Protein AF-A0A920V7P8-F1 (afdb_monomer_lite)

Radius of gyration: 20.92 Å; chains: 1; bounding box: 47×33×56 Å

Secondary structure (DSSP, 8-state):
-HHHHHHHHHHHHHHHHHHHHTT-SSEE-HHHHHHHHHHH---HHHHHHHHHHTT-EE-HHHHHHHHHHHHHHHHHH---SS-HHHHHHHHHHHHHH-PPEE-TTT-S-----EEEEEETTEEES---TT---EEEESEESSPPBBTTBPPP-EEEEETTEEEEE---B--

pLDDT: mean 82.1, std 10.89, range [47.16, 93.94]

Sequence (171 aa):
MEEEKFLILLDRGIKILNDEISKIDKVLPGDVAFKLYDTYGFPLDLTEDILKNKSLKVDNDKFHSLMKDSKELAKKNWKGSGDSAIDDIWFGIREKLGVTEFLGYETNQAEGVILSLFKGDKEVDQLNSGEEGMIIVNQTPFYGESGGQVGDKGEIISGEFKFDVLDVKKN

Structure (mmCIF, N/CA/C/O backbone):
data_AF-A0A920V7P8-F1
#
_entry.id   AF-A0A920V7P8-F1
#
loop_
_atom_site.group_PDB
_atom_site.id
_atom_site.type_symbol
_atom_site.label_atom_id
_atom_site.label_alt_id
_atom_site.label_comp_id
_atom_site.label_asym_id
_atom_site.label_entity_id
_atom_site.label_seq_id
_atom_site.pdbx_PDB_ins_code
_atom_site.Cartn_x
_atom_site.Cartn_y
_atom_site.Cartn_z
_atom_site.occupancy
_atom_site.B_iso_or_equiv
_atom_site.auth_seq_id
_atom_site.auth_comp_id
_atom_site.auth_asym_id
_atom_site.auth_atom_id
_atom_site.pdbx_PDB_model_num
ATOM 1 N N . MET A 1 1 ? -7.053 18.403 -9.800 1.00 55.22 1 MET A N 1
ATOM 2 C CA . MET A 1 1 ? -7.318 17.378 -10.826 1.00 55.22 1 MET A CA 1
ATOM 3 C C . MET A 1 1 ? -6.252 16.305 -10.735 1.00 55.22 1 MET A C 1
ATOM 5 O O 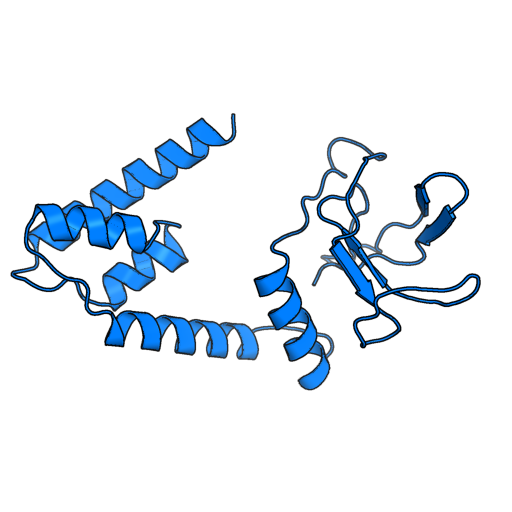. MET A 1 1 ? -5.073 16.595 -10.897 1.00 55.22 1 MET A O 1
ATOM 9 N N . GLU A 1 2 ? -6.662 15.094 -10.395 1.00 57.12 2 GLU A N 1
ATOM 10 C CA . GLU A 1 2 ? -5.793 13.920 -10.267 1.00 57.12 2 GLU A CA 1
ATOM 11 C C . GLU A 1 2 ? -5.352 13.390 -11.647 1.00 57.12 2 GLU A C 1
ATOM 13 O O . GLU A 1 2 ? -4.198 13.009 -11.831 1.00 57.12 2 GLU A O 1
ATOM 18 N N . GLU A 1 3 ? -6.216 13.535 -12.660 1.00 57.75 3 GLU A N 1
ATOM 19 C CA . GLU A 1 3 ? -5.934 13.198 -14.065 1.00 57.75 3 GLU A CA 1
ATOM 20 C C . GLU A 1 3 ? -4.765 13.994 -14.669 1.00 57.75 3 GLU A C 1
ATOM 22 O O . GLU A 1 3 ? -3.938 13.431 -15.383 1.00 57.75 3 GLU A O 1
ATOM 27 N N . GLU A 1 4 ? -4.630 15.288 -14.359 1.00 63.31 4 GLU A N 1
ATOM 28 C CA . GLU A 1 4 ? -3.514 16.108 -14.861 1.00 63.31 4 GLU A CA 1
ATOM 29 C C . GLU A 1 4 ? -2.161 15.630 -14.319 1.00 63.31 4 GLU A C 1
ATOM 31 O O . GLU A 1 4 ? -1.171 15.588 -15.050 1.00 63.31 4 GLU A O 1
ATOM 36 N N . LYS A 1 5 ? -2.111 15.216 -13.046 1.00 62.50 5 LYS A N 1
ATOM 37 C CA . LYS A 1 5 ? -0.890 14.670 -12.435 1.00 62.50 5 LYS A CA 1
ATOM 38 C C . LYS A 1 5 ? -0.535 13.309 -13.034 1.00 62.50 5 LYS A C 1
ATOM 40 O O . LYS A 1 5 ? 0.642 13.047 -13.276 1.00 62.50 5 LYS A O 1
ATOM 45 N N . PHE A 1 6 ? -1.539 12.482 -13.320 1.00 69.19 6 PHE A N 1
ATOM 46 C CA . PHE A 1 6 ? -1.359 11.191 -13.978 1.00 69.19 6 PHE A CA 1
ATOM 47 C C . PHE A 1 6 ? -0.792 11.342 -15.398 1.00 69.19 6 PHE A C 1
ATOM 49 O O . PHE A 1 6 ? 0.190 10.689 -15.745 1.00 69.19 6 PHE A O 1
ATOM 56 N N . LEU A 1 7 ? -1.322 12.277 -16.192 1.00 70.75 7 LEU A N 1
ATOM 57 C CA . LEU A 1 7 ? -0.825 12.553 -17.546 1.00 70.75 7 LEU A CA 1
ATOM 58 C C . LEU A 1 7 ? 0.632 13.044 -17.558 1.00 70.75 7 LEU A C 1
ATOM 60 O O . LEU A 1 7 ? 1.412 12.638 -18.420 1.00 70.75 7 LEU A O 1
ATOM 64 N N . ILE A 1 8 ? 1.030 13.870 -16.584 1.00 72.56 8 ILE A N 1
ATOM 65 C CA . ILE A 1 8 ? 2.417 14.347 -16.449 1.00 72.56 8 ILE A CA 1
ATOM 66 C C . ILE A 1 8 ? 3.377 13.194 -16.105 1.00 72.56 8 ILE A C 1
ATOM 68 O O . ILE A 1 8 ? 4.494 13.140 -16.629 1.00 72.56 8 ILE A O 1
ATOM 72 N N . LEU A 1 9 ? 2.955 12.261 -15.243 1.00 70.25 9 LEU A N 1
ATOM 73 C CA . LEU A 1 9 ? 3.735 11.063 -14.911 1.00 70.25 9 LEU A CA 1
ATOM 74 C C . LEU A 1 9 ? 3.902 10.1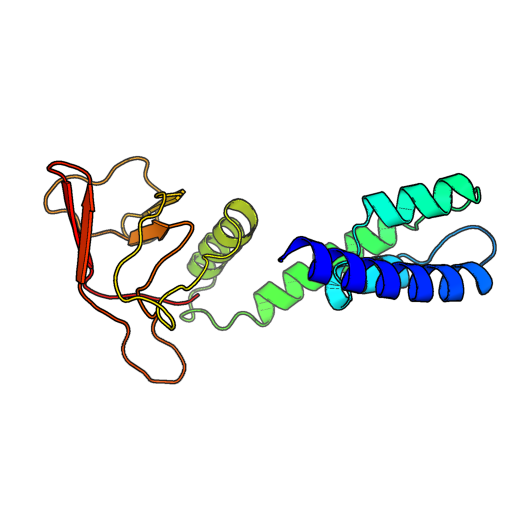50 -16.134 1.00 70.25 9 LEU A C 1
ATOM 76 O O . LEU A 1 9 ? 5.015 9.693 -16.412 1.00 70.25 9 LEU A O 1
ATOM 80 N N . LEU A 1 10 ? 2.832 9.960 -16.910 1.00 76.62 10 LEU A N 1
ATOM 81 C CA . LEU A 1 10 ? 2.864 9.176 -18.144 1.00 76.62 10 LEU A CA 1
ATOM 82 C C . LEU A 1 10 ? 3.788 9.782 -19.208 1.00 76.62 10 LEU A C 1
ATOM 84 O O . LEU A 1 10 ? 4.584 9.051 -19.794 1.00 76.62 10 LEU A O 1
ATOM 88 N N . ASP A 1 11 ? 3.750 11.099 -19.435 1.00 80.06 11 ASP A N 1
ATOM 89 C CA . ASP A 1 11 ? 4.623 11.766 -20.417 1.00 80.06 11 ASP A CA 1
ATOM 90 C C . ASP A 1 11 ? 6.112 11.552 -20.097 1.00 80.06 11 ASP A C 1
ATOM 92 O O . ASP A 1 11 ? 6.935 11.276 -20.978 1.00 80.06 11 ASP A O 1
ATOM 96 N N . ARG A 1 12 ? 6.463 11.602 -18.806 1.00 81.81 12 ARG A N 1
ATOM 97 C CA . ARG A 1 12 ? 7.827 11.334 -18.347 1.00 81.81 12 ARG A CA 1
ATOM 98 C C . ARG A 1 12 ? 8.227 9.873 -18.564 1.00 81.81 12 ARG A C 1
ATOM 100 O O . ARG A 1 12 ? 9.341 9.627 -19.025 1.00 81.81 12 ARG A O 1
ATOM 107 N N . GLY A 1 13 ? 7.334 8.925 -18.271 1.00 82.06 13 GLY A N 1
ATOM 108 C CA . GLY A 1 13 ? 7.559 7.498 -18.517 1.00 82.06 13 GLY A CA 1
ATOM 109 C C . GLY A 1 13 ? 7.755 7.180 -20.002 1.00 82.06 13 GLY A C 1
ATOM 110 O O . GLY A 1 13 ? 8.697 6.476 -20.359 1.00 82.06 13 GLY A O 1
ATOM 111 N N . ILE A 1 14 ? 6.954 7.790 -20.881 1.00 85.12 14 ILE A N 1
ATOM 112 C CA . ILE A 1 14 ? 7.050 7.626 -22.341 1.00 85.12 14 ILE A CA 1
ATOM 113 C C . ILE A 1 14 ? 8.387 8.142 -22.883 1.00 85.12 14 ILE A C 1
ATOM 115 O O . ILE A 1 14 ? 8.980 7.509 -23.758 1.00 85.12 14 ILE A O 1
ATOM 119 N N . LYS A 1 15 ? 8.888 9.280 -22.387 1.00 85.62 15 LYS A N 1
ATOM 120 C CA . LYS A 1 15 ? 10.203 9.806 -22.795 1.00 85.62 15 LYS A CA 1
ATOM 121 C C . LYS A 1 15 ? 11.328 8.838 -22.443 1.00 85.62 15 LYS A C 1
ATOM 123 O O . LYS A 1 15 ? 12.118 8.489 -23.313 1.00 85.62 15 LYS A O 1
ATOM 128 N N . ILE A 1 16 ? 11.342 8.351 -21.202 1.00 85.69 16 ILE A N 1
ATOM 129 C CA . ILE A 1 16 ? 12.342 7.384 -20.730 1.00 85.69 16 ILE A CA 1
ATOM 130 C C . ILE A 1 16 ? 12.254 6.087 -21.541 1.00 85.69 16 ILE A C 1
ATOM 132 O O . ILE A 1 16 ? 13.272 5.575 -21.996 1.00 85.69 16 ILE A O 1
ATOM 136 N N . LEU A 1 17 ? 11.041 5.581 -21.778 1.00 87.19 17 LEU A N 1
ATOM 137 C CA . LEU A 1 17 ? 10.828 4.382 -22.582 1.00 87.19 17 LEU A CA 1
ATOM 138 C C . LEU A 1 17 ? 11.350 4.556 -24.016 1.00 87.19 17 LEU A C 1
ATOM 140 O O . LEU A 1 17 ? 12.024 3.668 -24.525 1.00 87.19 17 LEU A O 1
ATOM 144 N N . ASN A 1 18 ? 11.084 5.691 -24.668 1.00 86.44 18 ASN A N 1
ATOM 145 C CA . ASN A 1 18 ? 11.585 5.951 -26.021 1.00 86.44 18 ASN A CA 1
ATOM 146 C C . ASN A 1 18 ? 13.117 6.052 -26.075 1.00 86.44 18 ASN A C 1
ATOM 148 O O . ASN A 1 18 ? 13.722 5.524 -27.012 1.00 86.44 18 ASN A O 1
ATOM 152 N N . ASP A 1 19 ? 13.742 6.678 -25.074 1.00 88.31 19 ASP A N 1
ATOM 153 C CA . ASP A 1 19 ? 15.202 6.756 -24.972 1.00 88.31 19 ASP A CA 1
ATOM 154 C C . ASP A 1 19 ? 15.823 5.362 -24.829 1.00 88.31 19 ASP A C 1
ATOM 156 O O . ASP A 1 19 ? 16.835 5.067 -25.462 1.00 88.31 19 ASP A O 1
ATOM 160 N N . GLU A 1 20 ? 15.210 4.474 -24.050 1.00 87.06 20 GLU A N 1
ATOM 161 C CA . GLU A 1 20 ? 15.691 3.100 -23.886 1.00 87.06 20 GLU A CA 1
ATOM 162 C C . GLU A 1 20 ? 15.408 2.236 -25.120 1.00 87.06 20 GLU A C 1
ATOM 164 O O . GLU A 1 20 ? 16.283 1.492 -25.558 1.00 87.06 20 GLU A O 1
ATOM 169 N N . ILE A 1 21 ? 14.250 2.413 -25.768 1.00 86.31 21 ILE A N 1
ATOM 170 C CA . ILE A 1 21 ? 13.925 1.774 -27.052 1.00 86.31 21 ILE A CA 1
ATOM 171 C C . ILE A 1 21 ? 14.969 2.115 -28.123 1.00 86.31 21 ILE A C 1
ATOM 173 O O . ILE A 1 21 ? 15.318 1.263 -28.934 1.00 86.31 21 ILE A O 1
ATOM 177 N N . SER A 1 22 ? 15.499 3.341 -28.125 1.00 84.75 22 SER A N 1
ATOM 178 C CA . SER A 1 22 ? 16.511 3.758 -29.103 1.00 84.75 22 SER A CA 1
ATOM 179 C C . SER A 1 22 ? 17.879 3.080 -28.926 1.00 84.75 22 SER A C 1
ATOM 181 O O . SER A 1 22 ? 18.705 3.124 -29.836 1.00 84.75 22 SER A O 1
ATOM 183 N N . LYS A 1 23 ? 18.118 2.434 -27.777 1.00 84.62 23 LYS A N 1
ATOM 184 C CA . LYS A 1 23 ? 19.379 1.758 -27.424 1.00 84.62 23 LYS A CA 1
ATOM 185 C C . LYS A 1 23 ? 19.316 0.237 -27.581 1.00 84.62 23 LYS A C 1
ATOM 187 O O . LYS A 1 23 ? 20.324 -0.433 -27.362 1.00 84.62 23 LYS A O 1
ATOM 192 N N . ILE A 1 24 ? 18.155 -0.309 -27.933 1.00 84.19 24 ILE A N 1
ATOM 193 C CA . ILE A 1 24 ? 17.906 -1.751 -28.027 1.00 84.19 24 ILE A CA 1
ATOM 194 C C . ILE A 1 24 ? 17.467 -2.136 -29.439 1.00 84.19 24 ILE A C 1
ATOM 196 O O . ILE A 1 24 ? 16.995 -1.305 -30.207 1.00 84.19 24 ILE A O 1
ATOM 200 N N . ASP A 1 25 ? 17.604 -3.419 -29.768 1.00 77.25 25 ASP A N 1
ATOM 201 C CA . ASP A 1 25 ? 17.276 -3.930 -31.103 1.00 77.25 25 ASP A CA 1
ATOM 202 C C . ASP A 1 25 ? 15.881 -4.585 -31.151 1.00 77.25 25 ASP A C 1
ATOM 204 O O . ASP A 1 25 ? 15.049 -4.241 -31.987 1.00 77.25 25 ASP A O 1
ATOM 208 N N . LYS A 1 26 ? 15.580 -5.519 -30.229 1.00 82.62 26 LYS A N 1
ATOM 209 C CA . LYS A 1 26 ? 14.313 -6.291 -30.247 1.00 82.62 26 LYS A CA 1
ATOM 210 C C . LYS A 1 26 ? 13.635 -6.519 -28.899 1.00 82.62 26 LYS A C 1
ATOM 212 O O . LYS A 1 26 ? 12.421 -6.729 -28.868 1.00 82.62 26 LYS A O 1
ATOM 217 N N . VAL A 1 27 ? 14.395 -6.525 -27.807 1.00 88.19 27 VAL A N 1
ATOM 218 C CA . VAL A 1 27 ? 13.890 -6.870 -26.473 1.00 88.19 27 VAL A CA 1
ATOM 219 C C . VAL A 1 27 ? 14.277 -5.775 -25.490 1.00 88.19 27 VAL A C 1
ATOM 221 O O . VAL A 1 27 ? 15.460 -5.466 -25.357 1.00 88.19 27 VAL A O 1
ATOM 224 N N . LEU A 1 28 ? 13.279 -5.189 -24.830 1.00 89.50 28 LEU A N 1
ATOM 225 C CA . LEU A 1 28 ? 13.462 -4.279 -23.710 1.00 89.50 28 LEU A CA 1
ATOM 226 C C . LEU A 1 28 ? 13.895 -5.104 -22.490 1.00 89.50 28 LEU A C 1
ATOM 228 O O . LEU A 1 28 ? 13.156 -6.015 -22.098 1.00 89.50 28 LEU A O 1
ATOM 232 N N . PRO A 1 29 ? 15.058 -4.805 -21.889 1.00 90.75 29 PRO A N 1
ATOM 233 C CA . PRO A 1 29 ? 15.510 -5.486 -20.688 1.00 90.75 29 PRO A CA 1
ATOM 234 C C . PRO A 1 29 ? 14.483 -5.369 -19.558 1.00 90.75 29 PRO A C 1
ATOM 236 O O . PRO A 1 29 ? 13.899 -4.304 -19.332 1.00 90.75 29 PRO A O 1
ATOM 239 N N . GLY A 1 30 ? 14.270 -6.466 -18.830 1.00 88.19 30 GLY A N 1
ATOM 240 C CA . GLY A 1 30 ? 13.290 -6.512 -17.745 1.00 88.19 30 GLY A CA 1
ATOM 241 C C . GLY A 1 30 ? 13.624 -5.557 -16.597 1.00 88.19 30 GLY A C 1
ATOM 242 O O . GLY A 1 30 ? 12.717 -5.106 -15.911 1.00 88.19 30 GLY A O 1
ATOM 243 N N . ASP A 1 31 ? 14.896 -5.186 -16.416 1.00 89.31 31 ASP A N 1
ATOM 244 C CA . ASP A 1 31 ? 15.335 -4.156 -15.466 1.00 89.31 31 ASP A CA 1
ATOM 245 C C . ASP A 1 31 ? 14.850 -2.749 -15.833 1.00 89.31 31 ASP A C 1
ATOM 247 O O . ASP A 1 31 ? 14.435 -1.994 -14.952 1.00 89.31 31 ASP A O 1
ATOM 251 N N . VAL A 1 32 ? 14.826 -2.411 -17.125 1.00 89.38 32 VAL A N 1
ATOM 252 C CA . VAL A 1 32 ? 14.284 -1.134 -17.604 1.00 89.38 32 VAL A CA 1
ATOM 253 C C . VAL A 1 32 ? 12.770 -1.103 -17.421 1.00 89.38 32 VAL A C 1
ATOM 255 O O . VAL A 1 32 ? 12.240 -0.130 -16.883 1.00 89.38 32 VAL A O 1
ATOM 258 N N . ALA A 1 33 ? 12.080 -2.179 -17.812 1.00 89.56 33 ALA A N 1
ATOM 259 C CA . ALA A 1 33 ? 10.637 -2.314 -17.609 1.00 89.56 33 ALA A CA 1
ATOM 260 C C . ALA A 1 33 ? 10.268 -2.255 -16.116 1.00 89.56 33 ALA A C 1
ATOM 262 O O . ALA A 1 33 ? 9.333 -1.556 -15.730 1.00 89.56 33 ALA A O 1
ATOM 263 N N . PHE A 1 34 ? 11.053 -2.916 -15.262 1.00 89.69 34 PHE A N 1
ATOM 264 C CA . PHE A 1 34 ? 10.874 -2.889 -13.814 1.00 89.69 34 PHE A CA 1
ATOM 265 C C . PHE A 1 34 ? 11.053 -1.478 -13.258 1.00 89.69 34 PHE A C 1
ATOM 267 O O . PHE A 1 34 ? 10.215 -1.014 -12.496 1.00 89.69 34 PHE A O 1
ATOM 274 N N . LYS A 1 35 ? 12.084 -0.745 -13.689 1.00 86.62 35 LYS A N 1
ATOM 275 C CA . LYS A 1 35 ? 12.312 0.638 -13.254 1.00 86.62 35 LYS A CA 1
ATOM 276 C C . LYS A 1 35 ? 11.190 1.585 -13.693 1.00 86.62 35 LYS A C 1
ATOM 278 O O . LYS A 1 35 ? 10.798 2.463 -12.926 1.00 86.62 35 LYS A O 1
ATOM 283 N N . LEU A 1 36 ? 10.682 1.426 -14.917 1.00 86.12 36 LEU A N 1
ATOM 284 C CA . LEU A 1 36 ? 9.527 2.178 -15.418 1.00 86.12 36 LEU A CA 1
ATOM 285 C C . LEU A 1 36 ? 8.301 1.965 -14.524 1.00 86.12 36 LEU A C 1
ATOM 287 O O . LEU A 1 36 ? 7.675 2.944 -14.123 1.00 86.12 36 LEU A O 1
ATOM 291 N N . TYR A 1 37 ? 8.037 0.719 -14.141 1.00 87.31 37 TYR A N 1
ATOM 292 C CA . TYR A 1 37 ? 6.938 0.356 -13.253 1.00 87.31 37 TYR A CA 1
ATOM 293 C C . TYR A 1 37 ? 7.145 0.838 -11.807 1.00 87.31 37 TYR A C 1
ATOM 295 O O . TYR A 1 37 ? 6.358 1.631 -11.300 1.00 87.31 37 TYR A O 1
ATOM 303 N N . ASP A 1 38 ? 8.227 0.408 -11.161 1.00 83.69 38 ASP A N 1
ATOM 304 C CA . ASP A 1 38 ? 8.482 0.591 -9.727 1.00 83.69 38 ASP A CA 1
ATOM 305 C C . ASP A 1 38 ? 8.847 2.040 -9.364 1.00 83.69 38 ASP A C 1
ATOM 307 O O . ASP A 1 38 ? 8.337 2.601 -8.399 1.00 83.69 38 ASP A O 1
ATOM 311 N N . THR A 1 39 ? 9.703 2.688 -10.162 1.00 81.31 39 THR A N 1
ATOM 312 C CA . THR A 1 39 ? 10.215 4.032 -9.845 1.00 81.31 39 THR A CA 1
ATOM 313 C C . THR A 1 39 ? 9.372 5.149 -10.454 1.00 81.31 39 THR A C 1
ATOM 315 O O . THR A 1 39 ? 9.225 6.212 -9.849 1.00 81.31 39 THR A O 1
ATOM 318 N N . TYR A 1 40 ? 8.863 4.951 -11.672 1.00 79.44 40 TYR A N 1
ATOM 319 C CA . TYR A 1 40 ? 8.167 6.001 -12.424 1.00 79.44 40 TYR A CA 1
ATOM 320 C C . TYR A 1 40 ? 6.648 5.798 -12.495 1.00 79.44 40 TYR A C 1
ATOM 322 O O . TYR A 1 40 ? 5.962 6.666 -13.034 1.00 79.44 40 TYR A O 1
ATOM 330 N N . GLY A 1 41 ? 6.121 4.700 -11.936 1.00 80.50 41 GLY A N 1
ATOM 331 C CA . GLY A 1 41 ? 4.687 4.398 -11.919 1.00 80.50 41 GLY A CA 1
ATOM 332 C C . GLY A 1 41 ? 4.106 4.130 -13.309 1.00 80.50 41 GLY A C 1
ATOM 333 O O . GLY A 1 41 ? 2.908 4.306 -13.520 1.00 80.50 41 GLY A O 1
ATOM 334 N N . PHE A 1 42 ? 4.950 3.774 -14.280 1.00 83.94 42 PHE A N 1
ATOM 335 C CA . PHE A 1 42 ? 4.543 3.575 -15.663 1.00 83.94 42 PHE A CA 1
ATOM 336 C C . PHE A 1 42 ? 4.040 2.135 -15.863 1.00 83.94 42 PHE A C 1
ATOM 338 O O . PHE A 1 42 ? 4.809 1.196 -15.641 1.00 83.94 42 PHE A O 1
ATOM 345 N N . PRO A 1 43 ? 2.777 1.922 -16.277 1.00 84.75 43 PRO A N 1
ATOM 346 C CA . PRO A 1 43 ? 2.193 0.584 -16.328 1.00 84.75 43 PRO A CA 1
ATOM 347 C C . PRO A 1 43 ? 2.945 -0.347 -17.288 1.00 84.75 43 PRO A C 1
ATOM 349 O O . PRO A 1 43 ? 3.340 0.065 -18.387 1.00 84.75 43 PRO A O 1
ATOM 352 N N . LEU A 1 44 ? 3.099 -1.620 -16.902 1.00 87.69 44 LEU A N 1
ATOM 353 C CA . LEU A 1 44 ? 3.689 -2.638 -17.776 1.00 87.69 44 LEU A CA 1
ATOM 354 C C . LEU A 1 44 ? 2.847 -2.818 -19.045 1.00 87.69 44 LEU A C 1
ATOM 356 O O . LEU A 1 44 ? 3.412 -2.813 -20.133 1.00 87.69 44 LEU A O 1
ATOM 360 N N . ASP A 1 45 ? 1.517 -2.860 -18.920 1.00 86.62 45 ASP A N 1
ATOM 361 C CA . ASP A 1 45 ? 0.601 -3.006 -20.060 1.00 86.62 45 ASP A CA 1
ATOM 362 C C . ASP A 1 45 ? 0.824 -1.916 -21.119 1.00 86.62 45 ASP A C 1
ATOM 364 O O . ASP A 1 45 ? 0.904 -2.190 -22.315 1.00 86.62 45 ASP A O 1
ATOM 368 N N . LEU A 1 46 ? 1.017 -0.667 -20.677 1.00 84.81 46 LEU A N 1
ATOM 369 C CA . LEU A 1 46 ? 1.258 0.459 -21.579 1.00 84.81 46 LEU A CA 1
ATOM 370 C C . LEU A 1 46 ? 2.639 0.366 -22.242 1.00 84.81 46 LEU A C 1
ATOM 372 O O . LEU A 1 46 ? 2.803 0.721 -23.410 1.00 84.81 46 LEU A O 1
ATOM 376 N N . THR A 1 47 ? 3.634 -0.137 -21.510 1.00 85.75 47 THR A N 1
ATOM 377 C CA . THR A 1 47 ? 4.970 -0.421 -22.048 1.00 85.75 47 THR A CA 1
ATOM 378 C C . THR A 1 47 ? 4.894 -1.498 -23.130 1.00 85.75 47 THR A C 1
ATOM 380 O O . THR A 1 47 ? 5.446 -1.313 -24.217 1.00 85.75 47 THR A O 1
ATOM 383 N N . GLU A 1 48 ? 4.178 -2.592 -22.871 1.00 88.50 48 GLU A N 1
ATOM 384 C CA . GLU A 1 48 ? 3.970 -3.677 -23.831 1.00 88.50 48 GLU A CA 1
ATOM 385 C C . GLU A 1 48 ? 3.215 -3.202 -25.076 1.00 88.50 48 GLU A C 1
ATOM 387 O O . GLU A 1 48 ? 3.640 -3.513 -26.190 1.00 88.50 48 GLU A O 1
ATOM 392 N N . ASP A 1 49 ? 2.174 -2.381 -24.927 1.00 87.94 49 ASP A N 1
ATOM 393 C CA . ASP A 1 49 ? 1.431 -1.811 -26.057 1.00 87.94 49 ASP A CA 1
ATOM 394 C C . ASP A 1 49 ? 2.304 -0.904 -26.940 1.00 87.94 49 ASP A C 1
ATOM 396 O O . ASP A 1 49 ? 2.274 -0.994 -28.175 1.00 87.94 49 ASP A O 1
ATOM 400 N N . ILE A 1 50 ? 3.136 -0.049 -26.338 1.00 86.50 50 ILE A N 1
ATOM 401 C CA . ILE A 1 50 ? 4.058 0.827 -27.079 1.00 86.50 50 ILE A CA 1
ATOM 402 C C . ILE A 1 50 ? 5.111 0.001 -27.830 1.00 86.50 50 ILE A C 1
ATOM 404 O O . ILE A 1 50 ? 5.405 0.272 -29.000 1.00 86.50 50 ILE A O 1
ATOM 408 N N . LEU A 1 51 ? 5.665 -1.027 -27.185 1.00 87.50 51 LEU A N 1
ATOM 409 C CA . LEU A 1 51 ? 6.658 -1.915 -27.789 1.00 87.50 51 LEU A CA 1
ATOM 410 C C . LEU A 1 51 ? 6.051 -2.758 -28.913 1.00 87.50 51 LEU A C 1
ATOM 412 O O . LEU A 1 51 ? 6.662 -2.890 -29.976 1.00 87.50 51 LEU A O 1
ATOM 416 N N . LYS A 1 52 ? 4.822 -3.250 -28.737 1.00 87.69 52 LYS A N 1
ATOM 417 C CA . LYS A 1 52 ? 4.086 -4.029 -29.739 1.00 87.69 52 LYS A CA 1
ATOM 418 C C . LYS A 1 52 ? 3.884 -3.245 -31.032 1.00 87.69 52 LYS A C 1
ATOM 420 O O . LYS A 1 52 ? 4.121 -3.787 -32.111 1.00 87.69 52 LYS A O 1
ATOM 425 N N . ASN A 1 53 ? 3.554 -1.954 -30.937 1.00 84.88 53 ASN A N 1
ATOM 426 C CA . ASN A 1 53 ? 3.456 -1.059 -32.098 1.00 84.88 53 ASN A CA 1
ATOM 427 C C . ASN A 1 53 ? 4.783 -0.911 -32.866 1.00 84.88 53 ASN A C 1
ATOM 429 O O . ASN A 1 53 ? 4.782 -0.636 -34.064 1.00 84.88 53 ASN A O 1
ATOM 433 N N . LYS A 1 54 ? 5.921 -1.123 -32.196 1.00 82.06 54 LYS A N 1
ATOM 434 C CA . LYS A 1 54 ? 7.271 -1.072 -32.778 1.00 82.06 54 LYS A CA 1
ATOM 435 C C . LYS A 1 54 ? 7.857 -2.458 -33.082 1.00 82.06 54 LYS A C 1
ATOM 437 O O . LYS A 1 54 ? 9.021 -2.547 -33.452 1.00 82.06 54 LYS A O 1
ATOM 442 N N . SER A 1 55 ? 7.067 -3.533 -32.971 1.00 86.50 55 SER A N 1
ATOM 443 C CA . SER A 1 55 ? 7.527 -4.930 -33.111 1.00 86.50 55 SER A CA 1
ATOM 444 C C . SER A 1 55 ? 8.629 -5.343 -32.117 1.00 86.50 55 SER A C 1
ATOM 446 O O . SER A 1 55 ? 9.431 -6.232 -32.406 1.00 86.50 55 SER A O 1
ATOM 448 N N . LEU A 1 56 ? 8.656 -4.713 -30.941 1.00 89.12 56 LEU A N 1
ATOM 449 C CA . LEU A 1 56 ? 9.562 -5.002 -29.829 1.00 89.12 56 LEU A CA 1
ATOM 450 C C . LEU A 1 56 ? 8.836 -5.805 -28.738 1.00 89.12 56 LEU A C 1
ATOM 452 O O . LEU A 1 56 ? 7.606 -5.854 -28.705 1.00 89.12 56 LEU A O 1
ATOM 456 N N . LYS A 1 57 ? 9.593 -6.440 -27.838 1.00 88.88 57 LYS A N 1
ATOM 457 C CA . LYS A 1 57 ? 9.059 -7.221 -26.705 1.00 88.88 57 LYS A CA 1
ATOM 458 C C . LYS A 1 57 ? 9.711 -6.821 -25.386 1.00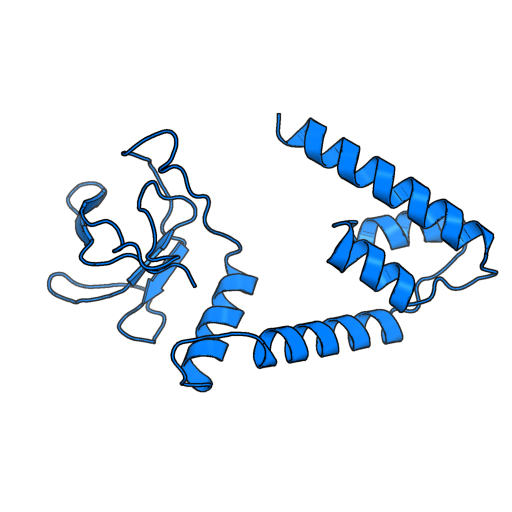 88.88 57 LYS A C 1
ATOM 460 O O . LYS A 1 57 ? 10.832 -6.332 -25.401 1.00 88.88 57 LYS A O 1
ATOM 465 N N . VAL A 1 58 ? 9.045 -7.073 -24.262 1.00 89.81 58 VAL A N 1
ATOM 466 C CA . VAL A 1 58 ? 9.651 -6.997 -22.922 1.00 89.81 58 VAL A CA 1
ATOM 467 C C . VAL A 1 58 ? 10.232 -8.359 -22.545 1.00 89.81 58 VAL A C 1
ATOM 469 O O . VAL A 1 58 ? 9.651 -9.397 -22.864 1.00 89.81 58 VAL A O 1
ATOM 472 N N . ASP A 1 59 ? 11.368 -8.363 -21.852 1.00 91.12 59 ASP A N 1
ATOM 473 C CA . ASP A 1 59 ? 11.834 -9.529 -21.098 1.00 91.12 59 ASP A CA 1
ATOM 474 C C . ASP A 1 59 ? 10.985 -9.704 -19.825 1.00 91.12 59 ASP A C 1
ATOM 476 O O . ASP A 1 59 ? 11.322 -9.226 -18.735 1.00 91.12 59 ASP A O 1
ATOM 480 N N . ASN A 1 60 ? 9.833 -10.354 -20.002 1.00 87.44 60 ASN A N 1
ATOM 481 C CA . ASN A 1 60 ? 8.871 -10.602 -18.932 1.00 87.44 60 ASN A CA 1
ATOM 482 C C . ASN A 1 60 ? 9.440 -11.518 -17.836 1.00 87.44 60 ASN A C 1
ATOM 484 O O . ASN A 1 60 ? 9.153 -11.305 -16.659 1.00 87.44 60 ASN A O 1
ATOM 488 N N . ASP A 1 61 ? 10.300 -12.479 -18.182 1.00 89.94 61 ASP A N 1
ATOM 489 C CA . ASP A 1 61 ? 10.917 -13.379 -17.200 1.00 89.94 61 ASP A CA 1
ATOM 490 C C . ASP A 1 61 ? 11.793 -12.591 -16.219 1.00 89.94 61 ASP A C 1
ATOM 492 O O . ASP A 1 61 ? 11.684 -12.741 -14.994 1.00 89.94 61 ASP A O 1
ATOM 496 N N . LYS A 1 62 ? 12.630 -11.688 -16.745 1.00 88.44 62 LYS A N 1
ATOM 497 C CA . LYS A 1 62 ? 13.478 -10.836 -15.911 1.00 88.44 62 LYS A CA 1
ATOM 498 C C . LYS A 1 62 ? 12.665 -9.817 -15.115 1.00 88.44 62 LYS A C 1
ATOM 500 O O . LYS A 1 62 ? 12.976 -9.601 -13.942 1.00 88.44 62 LYS A O 1
ATOM 505 N N . PHE A 1 63 ? 11.622 -9.233 -15.707 1.00 90.69 63 PHE A N 1
ATOM 506 C CA . PHE A 1 63 ? 10.706 -8.327 -15.008 1.00 90.69 63 PHE A CA 1
ATOM 507 C C . PHE A 1 63 ? 10.037 -9.012 -13.807 1.00 90.69 63 PHE A C 1
ATOM 509 O O . PHE A 1 63 ? 10.101 -8.503 -12.688 1.00 90.69 63 PHE A O 1
ATOM 516 N N . HIS A 1 64 ? 9.452 -10.198 -14.004 1.00 87.31 64 HIS A N 1
ATOM 517 C CA . HIS A 1 64 ? 8.786 -10.941 -12.932 1.00 87.31 64 HIS A CA 1
ATOM 518 C C . HIS A 1 64 ? 9.757 -11.379 -11.831 1.00 87.31 64 HIS A C 1
ATOM 520 O O . HIS A 1 64 ? 9.405 -11.323 -10.651 1.00 87.31 64 HIS A O 1
ATOM 526 N N . SER A 1 65 ? 10.988 -11.763 -12.191 1.00 90.69 65 SER A N 1
ATOM 527 C CA . SER A 1 65 ? 12.039 -12.043 -11.207 1.00 90.69 65 SER A CA 1
ATOM 528 C C . SER A 1 65 ? 12.337 -10.817 -10.343 1.00 90.69 65 SER A C 1
ATOM 530 O O . SER A 1 65 ? 12.377 -10.935 -9.124 1.00 90.69 65 SER A O 1
ATOM 532 N N . LEU A 1 66 ? 12.497 -9.636 -10.950 1.00 88.88 66 LEU A N 1
ATOM 533 C CA . LEU A 1 66 ? 12.785 -8.396 -10.221 1.00 88.88 66 LEU A CA 1
ATOM 534 C C . LEU A 1 66 ? 11.605 -7.934 -9.361 1.00 88.88 66 LEU A C 1
ATOM 536 O O . LEU A 1 66 ? 11.815 -7.474 -8.243 1.00 88.88 66 LEU A O 1
ATOM 540 N N . MET A 1 67 ? 10.370 -8.119 -9.832 1.00 84.75 67 MET A N 1
ATOM 541 C CA . MET A 1 67 ? 9.166 -7.897 -9.027 1.00 84.75 67 MET A CA 1
ATOM 542 C C . MET A 1 67 ? 9.150 -8.780 -7.779 1.00 84.75 67 MET A C 1
ATOM 544 O O . MET A 1 67 ? 8.859 -8.305 -6.681 1.00 84.75 67 MET A O 1
ATOM 548 N N . LYS A 1 68 ? 9.497 -10.063 -7.929 1.00 85.56 68 LYS A N 1
ATOM 549 C CA . LYS A 1 68 ? 9.587 -10.991 -6.800 1.00 85.56 68 LYS A CA 1
ATOM 550 C C . LYS A 1 68 ? 10.698 -10.585 -5.828 1.00 85.56 68 LYS A C 1
ATOM 552 O O . LYS A 1 68 ? 10.444 -10.524 -4.628 1.00 85.56 68 LYS A O 1
ATOM 557 N N . ASP A 1 69 ? 11.883 -10.256 -6.335 1.00 84.38 69 ASP A N 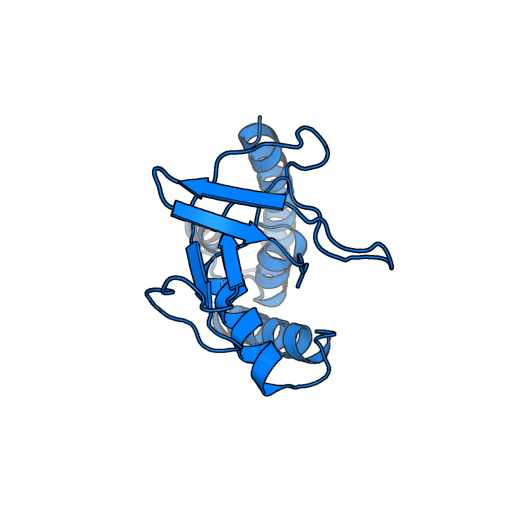1
ATOM 558 C CA . ASP A 1 69 ? 13.022 -9.837 -5.513 1.00 84.38 69 ASP A CA 1
ATOM 559 C C . ASP A 1 69 ? 12.728 -8.527 -4.767 1.00 84.38 69 ASP A C 1
ATOM 561 O O . ASP A 1 69 ? 13.029 -8.412 -3.580 1.00 84.38 69 ASP A O 1
ATOM 565 N N . SER A 1 70 ? 12.090 -7.556 -5.431 1.00 78.06 70 SER A N 1
ATOM 566 C CA . SER A 1 70 ? 11.653 -6.294 -4.821 1.00 78.06 70 SER A CA 1
ATOM 567 C C . SER A 1 70 ? 10.640 -6.541 -3.707 1.00 78.06 70 SER A C 1
ATOM 569 O O . SER A 1 70 ? 10.773 -5.996 -2.613 1.00 78.06 70 SER A O 1
ATOM 571 N N . LYS A 1 71 ? 9.684 -7.450 -3.925 1.00 76.69 71 LYS A N 1
ATOM 572 C CA . LYS A 1 71 ? 8.720 -7.871 -2.903 1.00 76.69 71 LYS A CA 1
ATOM 573 C C . LYS A 1 71 ? 9.401 -8.544 -1.710 1.00 76.69 71 LYS A C 1
ATOM 575 O O . LYS A 1 71 ? 9.077 -8.233 -0.568 1.00 76.69 71 LYS A O 1
ATOM 580 N N . GLU A 1 72 ? 10.371 -9.426 -1.939 1.00 76.94 72 GLU A N 1
ATOM 581 C CA . GLU A 1 72 ? 11.154 -10.056 -0.866 1.00 76.94 72 GLU A CA 1
ATOM 582 C C . GLU A 1 72 ? 12.044 -9.051 -0.112 1.00 76.94 72 GLU A C 1
ATOM 584 O O . GLU A 1 72 ? 12.196 -9.147 1.106 1.00 76.94 72 GLU A O 1
ATOM 589 N N . LEU A 1 73 ? 12.612 -8.063 -0.806 1.00 71.25 73 LEU A N 1
ATOM 590 C CA . LEU A 1 73 ? 13.373 -6.965 -0.205 1.00 71.25 73 LEU A CA 1
ATOM 591 C C . LEU A 1 73 ? 12.479 -6.027 0.607 1.00 71.25 73 LEU A C 1
ATOM 593 O O . LEU A 1 73 ? 12.858 -5.648 1.713 1.00 71.25 73 LEU A O 1
ATOM 597 N N . ALA A 1 74 ? 11.295 -5.686 0.097 1.00 65.25 74 ALA A N 1
ATOM 598 C CA . ALA A 1 74 ? 10.295 -4.909 0.817 1.00 65.25 74 ALA A CA 1
ATOM 599 C C . ALA A 1 74 ? 9.868 -5.637 2.095 1.00 65.25 74 ALA A C 1
ATOM 601 O O . ALA A 1 74 ? 9.844 -5.013 3.149 1.00 65.25 74 ALA A O 1
ATOM 602 N N . LYS A 1 75 ? 9.662 -6.962 2.036 1.00 62.59 75 LYS A N 1
ATOM 603 C CA . LYS A 1 75 ? 9.431 -7.804 3.222 1.00 62.59 75 LYS A CA 1
ATOM 604 C C . LYS A 1 75 ? 10.589 -7.750 4.221 1.00 62.59 75 LYS A C 1
ATOM 606 O O . LYS A 1 75 ? 10.360 -7.588 5.409 1.00 62.59 75 LYS A O 1
ATOM 611 N N . LYS A 1 76 ? 11.841 -7.855 3.758 1.00 63.03 76 LYS A N 1
ATOM 612 C CA . LYS A 1 76 ? 13.031 -7.810 4.635 1.00 63.03 76 LYS A CA 1
ATOM 613 C C . LYS A 1 76 ? 13.275 -6.439 5.267 1.00 63.03 76 LYS A C 1
ATOM 615 O O . LYS A 1 76 ? 13.830 -6.367 6.358 1.00 63.03 76 LYS A O 1
ATOM 620 N N . ASN A 1 77 ? 12.905 -5.368 4.570 1.00 54.00 77 ASN A N 1
ATOM 621 C CA . ASN A 1 77 ? 13.079 -3.990 5.028 1.00 54.00 77 ASN A CA 1
ATOM 622 C C . ASN A 1 77 ? 11.840 -3.437 5.751 1.00 54.00 77 ASN A C 1
ATOM 624 O O . ASN A 1 77 ? 11.892 -2.315 6.261 1.00 54.00 77 ASN A O 1
ATOM 628 N N . TRP A 1 78 ? 10.743 -4.198 5.807 1.00 50.69 78 TRP A N 1
ATOM 629 C CA . TRP A 1 78 ? 9.542 -3.837 6.547 1.00 50.69 78 TRP A CA 1
ATOM 630 C C . TRP A 1 78 ? 9.851 -3.867 8.047 1.00 50.69 78 TRP A C 1
ATOM 632 O O . TRP A 1 78 ? 10.092 -4.917 8.638 1.00 50.69 78 TRP A O 1
ATOM 642 N N . LYS A 1 79 ? 9.879 -2.688 8.675 1.00 47.16 79 LYS A N 1
ATO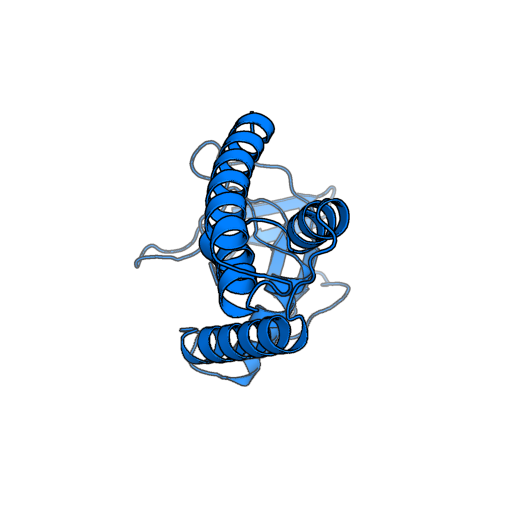M 643 C CA . LYS A 1 79 ? 9.913 -2.557 10.135 1.00 47.16 79 LYS A CA 1
ATOM 644 C C . LYS A 1 79 ? 8.489 -2.678 10.667 1.00 47.16 79 LYS A C 1
ATOM 646 O O . LYS A 1 79 ? 7.851 -1.670 10.950 1.00 47.16 79 LYS A O 1
ATOM 651 N N . GLY A 1 80 ? 8.005 -3.907 10.764 1.00 53.69 80 GLY A N 1
ATOM 652 C CA . GLY A 1 80 ? 6.819 -4.236 11.541 1.00 53.69 80 GLY A CA 1
ATOM 653 C C . GLY A 1 80 ? 7.171 -4.481 13.005 1.00 53.69 80 GLY A C 1
ATOM 654 O O . GLY A 1 80 ? 8.330 -4.339 13.405 1.00 53.69 80 GLY A O 1
ATOM 655 N N . SER A 1 81 ? 6.180 -4.849 13.817 1.00 51.94 81 SER A N 1
ATOM 656 C CA . SER A 1 81 ? 6.259 -4.997 15.284 1.00 51.94 81 SER A CA 1
ATOM 657 C C . SER A 1 81 ? 7.270 -6.045 15.791 1.00 51.94 81 SER A C 1
ATOM 659 O O . SER A 1 81 ? 7.423 -6.208 17.002 1.00 51.94 81 SER A O 1
ATOM 661 N N . GLY A 1 82 ? 7.999 -6.716 14.892 1.00 48.19 82 GLY A N 1
ATOM 662 C CA . GLY A 1 82 ? 9.027 -7.711 15.197 1.00 48.19 82 GLY A CA 1
ATOM 663 C C . GLY A 1 82 ? 8.558 -9.158 15.046 1.00 48.19 82 GLY A C 1
ATOM 664 O O . GLY A 1 82 ? 9.357 -10.063 15.280 1.00 48.19 82 GLY A O 1
ATOM 665 N N . ASP A 1 83 ? 7.309 -9.385 14.630 1.00 55.34 83 ASP A N 1
ATOM 666 C CA . ASP A 1 83 ? 6.732 -10.721 14.477 1.00 55.34 83 ASP A CA 1
ATOM 667 C C . ASP A 1 83 ? 6.431 -11.031 13.000 1.00 55.34 83 ASP A C 1
ATOM 669 O O . ASP A 1 83 ? 5.435 -10.596 12.423 1.00 55.34 83 ASP A O 1
ATOM 673 N N . SER A 1 84 ? 7.333 -11.787 12.366 1.00 55.53 84 SER A N 1
ATOM 674 C CA . SER A 1 84 ? 7.352 -12.039 10.911 1.00 55.53 84 SER A CA 1
ATOM 675 C C . SER A 1 84 ? 6.049 -12.600 10.318 1.00 55.53 84 SER A C 1
ATOM 677 O O . SER A 1 84 ? 5.764 -12.370 9.146 1.00 55.53 84 SER A O 1
ATOM 679 N N . ALA A 1 85 ? 5.247 -13.316 11.112 1.00 58.50 85 ALA A N 1
ATOM 680 C CA . ALA A 1 85 ? 3.968 -13.867 10.666 1.00 58.50 85 ALA A CA 1
ATOM 681 C C . ALA A 1 85 ? 2.856 -12.806 10.594 1.00 58.50 85 ALA A C 1
ATOM 683 O O . ALA A 1 85 ? 1.963 -12.910 9.756 1.00 58.50 85 ALA A O 1
ATOM 684 N N . ILE A 1 86 ? 2.917 -11.789 11.456 1.00 60.03 86 ILE A N 1
ATOM 685 C CA . ILE A 1 86 ? 1.949 -10.688 11.497 1.00 60.03 86 ILE A CA 1
ATOM 686 C C . ILE A 1 86 ? 2.215 -9.739 10.320 1.00 60.03 86 ILE A C 1
ATOM 688 O O . ILE A 1 86 ? 1.284 -9.313 9.638 1.00 60.03 86 ILE A O 1
ATOM 692 N N . ASP A 1 87 ? 3.487 -9.502 9.998 1.00 62.72 87 ASP A N 1
ATOM 693 C CA . ASP A 1 87 ? 3.893 -8.646 8.877 1.00 62.72 87 ASP A CA 1
ATOM 694 C C . ASP A 1 87 ? 3.464 -9.203 7.507 1.00 62.72 87 ASP A C 1
ATOM 696 O O . ASP A 1 87 ? 3.045 -8.441 6.632 1.00 62.72 87 ASP A O 1
ATOM 700 N N . ASP A 1 88 ? 3.493 -10.528 7.318 1.00 66.94 88 ASP A N 1
ATOM 701 C CA . ASP A 1 88 ? 3.027 -11.169 6.079 1.00 66.94 88 ASP A CA 1
ATOM 702 C C . ASP A 1 88 ? 1.516 -10.970 5.841 1.00 66.94 88 ASP A C 1
ATOM 704 O O . ASP A 1 88 ? 1.090 -10.801 4.692 1.00 66.94 88 ASP A O 1
ATOM 708 N N . ILE A 1 89 ? 0.712 -10.949 6.911 1.00 72.19 89 ILE A N 1
ATOM 709 C CA . ILE A 1 89 ? -0.735 -10.700 6.846 1.00 72.19 89 ILE A CA 1
ATOM 710 C C . ILE A 1 89 ? -0.985 -9.257 6.394 1.00 72.19 89 ILE A C 1
ATOM 712 O O . ILE A 1 89 ? -1.675 -9.035 5.396 1.00 72.19 89 ILE A O 1
ATOM 716 N N . TRP A 1 90 ? -0.363 -8.278 7.059 1.00 75.56 90 TRP A N 1
ATOM 717 C CA . TRP A 1 90 ? -0.528 -6.856 6.732 1.00 75.56 90 TRP A CA 1
ATOM 718 C C . TRP A 1 90 ? -0.020 -6.498 5.336 1.00 75.56 90 TRP A C 1
ATOM 720 O O . TRP A 1 90 ? -0.665 -5.719 4.630 1.00 75.56 90 TRP A O 1
ATOM 730 N N . PHE A 1 91 ? 1.082 -7.107 4.891 1.00 73.50 91 PHE A N 1
ATOM 731 C CA . PHE A 1 91 ? 1.585 -6.910 3.533 1.00 73.50 91 PHE A CA 1
ATOM 732 C C . PHE A 1 91 ? 0.583 -7.403 2.478 1.00 73.50 91 PHE A C 1
ATOM 734 O O . PHE A 1 91 ? 0.275 -6.679 1.530 1.00 73.50 91 PHE A O 1
ATOM 741 N N . GLY A 1 92 ? 0.041 -8.615 2.654 1.00 78.88 92 GLY A N 1
ATOM 742 C CA . GLY A 1 92 ? -0.958 -9.173 1.739 1.00 78.88 92 GLY A CA 1
ATOM 743 C C . GLY A 1 92 ? -2.243 -8.342 1.694 1.00 78.88 92 GLY A C 1
ATOM 744 O O . GLY A 1 92 ? -2.810 -8.128 0.622 1.00 78.88 92 GLY A O 1
ATOM 745 N N . ILE A 1 93 ? -2.668 -7.811 2.842 1.00 79.81 93 ILE A N 1
ATOM 746 C CA . ILE A 1 93 ? -3.820 -6.908 2.937 1.00 79.81 93 ILE A CA 1
ATOM 747 C C . ILE A 1 93 ? -3.563 -5.609 2.172 1.00 79.81 93 ILE A C 1
ATOM 749 O O . ILE A 1 93 ? -4.423 -5.183 1.406 1.00 79.81 93 ILE A O 1
ATOM 753 N N . ARG A 1 94 ? -2.384 -4.997 2.328 1.00 79.00 94 ARG A N 1
ATOM 754 C CA . ARG A 1 94 ? -2.033 -3.757 1.623 1.00 79.00 94 ARG A CA 1
ATOM 755 C C . ARG A 1 94 ? -2.000 -3.943 0.106 1.00 79.00 94 ARG A C 1
ATOM 757 O O . ARG A 1 94 ? -2.458 -3.065 -0.617 1.00 79.00 94 ARG A O 1
ATOM 764 N N . GLU A 1 95 ? -1.506 -5.078 -0.389 1.00 79.00 95 GLU A N 1
ATOM 765 C CA . GLU A 1 95 ? -1.587 -5.397 -1.822 1.00 79.00 95 GLU A CA 1
ATOM 766 C C . GLU A 1 95 ? -3.033 -5.593 -2.302 1.00 79.00 95 GLU A C 1
ATOM 768 O O . GLU A 1 95 ? -3.367 -5.178 -3.408 1.00 79.00 95 GLU A O 1
ATOM 773 N N . LYS A 1 96 ? -3.893 -6.210 -1.481 1.00 81.31 96 LYS A N 1
ATOM 774 C CA . LYS A 1 96 ? -5.300 -6.487 -1.817 1.00 81.31 96 LYS A CA 1
ATOM 775 C C . LYS A 1 96 ? -6.173 -5.229 -1.793 1.00 81.31 96 LYS A C 1
ATOM 777 O O . LYS A 1 96 ? -7.039 -5.080 -2.649 1.00 81.31 96 LYS A O 1
ATOM 782 N N . LEU A 1 97 ? -5.993 -4.370 -0.789 1.00 82.88 97 LEU A N 1
ATOM 783 C CA . LEU A 1 97 ? -6.884 -3.241 -0.492 1.00 82.88 97 LEU A CA 1
ATOM 784 C C . LEU A 1 97 ? -6.340 -1.888 -0.968 1.00 82.88 97 LEU A C 1
ATOM 786 O O . LEU A 1 97 ? -7.104 -0.933 -1.071 1.00 82.88 97 LEU A O 1
ATOM 790 N N . GLY A 1 98 ? -5.045 -1.799 -1.278 1.00 80.44 98 GLY A N 1
ATOM 791 C CA . GLY A 1 98 ? -4.394 -0.541 -1.626 1.00 80.44 98 GLY A CA 1
ATOM 792 C C . GLY A 1 98 ? -4.092 0.328 -0.403 1.00 80.44 98 GLY A C 1
ATOM 793 O O . GLY A 1 98 ? -3.999 -0.147 0.728 1.00 80.44 98 GLY A O 1
ATOM 794 N N . VAL A 1 99 ? -3.867 1.619 -0.647 1.00 83.81 99 VAL A N 1
ATOM 795 C CA . VAL A 1 99 ? -3.524 2.607 0.387 1.00 83.81 99 VAL A CA 1
ATOM 796 C C . VAL A 1 99 ? -4.781 3.324 0.868 1.00 83.81 99 VAL A C 1
ATOM 798 O O . VAL A 1 99 ? -5.584 3.759 0.049 1.00 83.81 99 VAL A O 1
ATOM 801 N N . THR A 1 100 ? -4.915 3.504 2.182 1.00 88.00 100 THR A N 1
ATOM 802 C CA . THR A 1 100 ? -5.943 4.374 2.764 1.00 88.00 100 THR A CA 1
ATOM 803 C C . THR A 1 100 ? -5.592 5.842 2.522 1.00 88.00 100 THR A C 1
ATOM 805 O O . THR A 1 100 ? -4.484 6.283 2.839 1.00 88.00 100 THR A O 1
ATOM 808 N N . GLU A 1 101 ? -6.542 6.614 2.000 1.00 88.88 101 GLU A N 1
ATOM 809 C CA . GLU A 1 101 ? -6.410 8.059 1.835 1.00 88.88 101 GLU A CA 1
ATOM 810 C C . GLU A 1 101 ? -6.574 8.781 3.182 1.00 88.88 101 GLU A C 1
ATOM 812 O O . GLU A 1 101 ? -7.535 8.566 3.923 1.00 88.88 101 GLU A O 1
ATOM 817 N N . PHE A 1 102 ? -5.617 9.644 3.522 1.00 89.75 102 PHE A N 1
ATOM 818 C CA . PHE A 1 102 ? -5.644 10.402 4.770 1.00 89.75 102 PHE A CA 1
ATOM 819 C C . PHE A 1 102 ? -6.142 11.831 4.534 1.00 89.75 102 PHE A C 1
ATOM 821 O O . PHE A 1 102 ? -5.488 12.606 3.839 1.00 89.75 102 PHE A O 1
ATOM 828 N N . LEU A 1 103 ? -7.262 12.182 5.171 1.00 88.81 103 LEU A N 1
ATOM 829 C CA . LEU A 1 103 ? -7.973 13.458 5.005 1.00 88.81 103 LEU A CA 1
ATOM 830 C C . LEU A 1 103 ? -7.806 14.411 6.205 1.00 88.81 103 LEU A C 1
ATOM 832 O O . LEU A 1 103 ? -8.296 15.541 6.181 1.00 88.81 103 LEU A O 1
ATOM 836 N N . GLY A 1 104 ? -7.096 13.981 7.256 1.00 87.94 104 GLY A N 1
ATOM 837 C CA . GLY A 1 104 ? -7.012 14.686 8.544 1.00 87.94 104 GLY A CA 1
ATOM 838 C C . GLY A 1 104 ? -6.306 16.046 8.514 1.00 87.94 104 GLY A C 1
ATOM 839 O O . GLY A 1 104 ? -6.366 16.794 9.486 1.00 87.94 104 GLY A O 1
ATOM 840 N N . TYR A 1 105 ? -5.646 16.399 7.405 1.00 85.00 105 TYR A N 1
ATOM 841 C CA . TYR A 1 105 ? -5.097 17.746 7.204 1.00 85.00 105 TYR A CA 1
ATOM 842 C C . TYR A 1 105 ? -6.159 18.778 6.810 1.00 85.00 105 TYR A C 1
ATOM 844 O O . TYR A 1 105 ? -5.950 19.971 7.024 1.00 85.00 105 TYR A O 1
ATOM 852 N N . GLU A 1 106 ? -7.273 18.332 6.230 1.00 83.31 106 GLU A N 1
ATOM 853 C CA . GLU A 1 106 ? -8.325 19.201 5.696 1.00 83.31 106 GLU A CA 1
ATOM 854 C C . GLU A 1 106 ? -9.594 19.151 6.550 1.00 83.31 106 GLU A C 1
ATOM 856 O O . GLU A 1 106 ? -10.272 20.166 6.707 1.00 83.31 106 GLU A O 1
ATOM 861 N N . THR A 1 107 ? -9.910 17.986 7.124 1.00 86.75 107 THR A N 1
ATOM 862 C CA . THR A 1 107 ? -11.139 17.765 7.891 1.00 86.75 107 THR A CA 1
ATOM 863 C C . THR A 1 107 ? -10.934 16.790 9.048 1.00 86.75 107 THR A C 1
ATOM 865 O O . THR A 1 107 ? -10.136 15.864 8.963 1.00 86.75 107 THR A O 1
ATOM 868 N N . ASN A 1 108 ? -11.700 16.967 10.125 1.00 87.94 108 ASN A N 1
ATOM 869 C CA . ASN A 1 108 ? -11.781 16.028 11.249 1.00 87.94 108 ASN A CA 1
ATOM 870 C C . ASN A 1 108 ? -12.972 15.056 11.140 1.00 87.94 108 ASN A C 1
ATOM 872 O O . ASN A 1 108 ? -13.168 14.219 12.016 1.00 87.94 108 ASN A O 1
ATOM 876 N N . GLN A 1 109 ? -13.766 15.166 10.074 1.00 89.44 109 GLN A N 1
ATOM 877 C CA . GLN A 1 109 ? -14.898 14.297 9.782 1.00 89.44 109 GLN A CA 1
ATOM 878 C C . GLN A 1 109 ? -14.875 13.914 8.302 1.00 89.44 109 GLN A 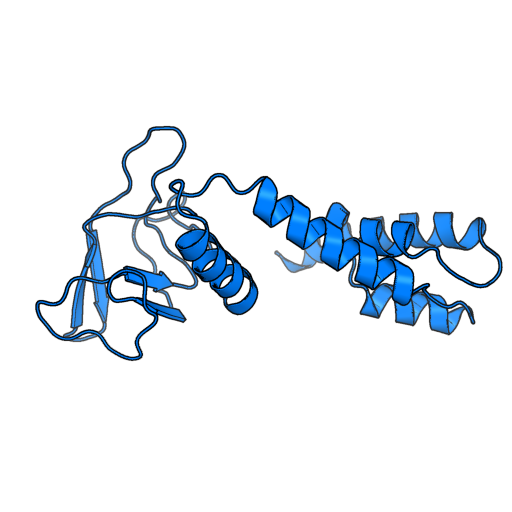C 1
ATOM 880 O O . GLN A 1 109 ? -14.757 14.779 7.434 1.00 89.44 109 GLN A O 1
ATOM 885 N N . ALA A 1 110 ? -15.010 12.623 8.008 1.00 89.75 110 ALA A N 1
ATOM 886 C CA . ALA A 1 110 ? -15.157 12.133 6.645 1.00 89.75 110 ALA A CA 1
ATOM 887 C C . ALA A 1 110 ? -16.060 10.899 6.613 1.00 89.75 110 ALA A C 1
ATOM 889 O O . ALA A 1 110 ? -16.155 10.157 7.591 1.00 89.75 110 ALA A O 1
ATOM 890 N N . GLU A 1 111 ? -16.701 10.685 5.472 1.00 89.50 111 GLU A N 1
ATOM 891 C CA . GLU A 1 111 ? -17.367 9.424 5.166 1.00 89.50 111 GLU A CA 1
ATOM 892 C C . GLU A 1 111 ? -16.356 8.467 4.534 1.00 89.50 111 GLU A C 1
ATOM 894 O O . GLU A 1 111 ? -15.447 8.899 3.831 1.00 89.50 111 GLU A O 1
ATOM 899 N N . GLY A 1 112 ? -16.501 7.167 4.765 1.00 89.69 112 GLY A N 1
ATOM 900 C CA . GLY A 1 112 ? -15.595 6.153 4.236 1.00 89.69 112 GLY A CA 1
ATOM 901 C C . GLY A 1 112 ? -16.275 4.794 4.146 1.00 89.69 112 GLY A C 1
ATOM 902 O O . GLY A 1 112 ? -17.322 4.557 4.747 1.00 89.69 112 GLY A O 1
ATOM 903 N N . VAL A 1 113 ? -15.671 3.900 3.374 1.00 89.62 113 VAL A N 1
ATOM 904 C CA . VAL A 1 113 ? -16.123 2.525 3.182 1.00 89.62 113 VAL A CA 1
ATOM 905 C C . VAL A 1 113 ? -15.217 1.600 3.980 1.00 89.62 113 VAL A C 1
ATOM 907 O O . VAL A 1 113 ? -13.991 1.669 3.869 1.00 89.62 113 VAL A O 1
ATOM 910 N N . ILE A 1 114 ? -15.831 0.715 4.766 1.00 92.06 114 ILE A N 1
ATOM 911 C CA . ILE A 1 114 ? -15.135 -0.381 5.440 1.00 92.06 114 ILE A CA 1
ATOM 912 C C . ILE A 1 114 ? -14.704 -1.390 4.378 1.00 92.06 114 ILE A C 1
ATOM 914 O O . ILE A 1 114 ? -15.537 -1.956 3.673 1.00 92.06 114 ILE A O 1
ATOM 918 N N . LEU A 1 115 ? -13.397 -1.603 4.268 1.00 90.75 115 LEU A N 1
ATOM 919 C CA . LEU A 1 115 ? -12.793 -2.538 3.326 1.00 90.75 115 LEU A CA 1
ATOM 920 C C . LEU A 1 115 ? -12.573 -3.918 3.946 1.00 90.75 115 LEU A C 1
ATOM 922 O O . LEU A 1 115 ? -12.665 -4.921 3.243 1.00 90.75 115 LEU A O 1
ATOM 926 N N . SER A 1 116 ? -12.254 -3.972 5.242 1.00 91.19 116 SER A N 1
ATOM 927 C CA . SER A 1 116 ? -12.024 -5.228 5.959 1.00 91.19 116 SER A CA 1
ATOM 928 C C . SER A 1 116 ? -12.101 -5.040 7.480 1.00 91.19 116 SER A C 1
ATOM 930 O O . SER A 1 116 ? -11.923 -3.926 7.987 1.00 91.19 116 SER A O 1
ATOM 932 N N . LEU A 1 117 ? -12.371 -6.132 8.199 1.00 91.50 117 LEU A N 1
ATOM 933 C CA . LEU A 1 117 ? -12.479 -6.193 9.656 1.00 91.50 117 LEU A CA 1
ATOM 934 C C . LEU A 1 117 ? -11.526 -7.252 10.209 1.00 91.50 117 LEU A C 1
ATOM 936 O O . LEU A 1 117 ? -11.364 -8.324 9.627 1.00 91.50 117 LEU A O 1
ATOM 940 N N . PHE A 1 118 ? -10.944 -6.974 11.371 1.00 90.00 118 PHE A N 1
ATOM 941 C CA . PHE A 1 118 ? -10.037 -7.890 12.053 1.00 90.00 118 PHE A CA 1
ATOM 942 C C . PHE A 1 118 ? -10.411 -8.057 13.518 1.00 90.00 118 PHE A C 1
ATOM 944 O O . PHE A 1 118 ? -10.771 -7.093 14.191 1.00 90.00 118 PHE A O 1
ATOM 951 N N . LYS A 1 119 ? -10.262 -9.279 14.029 1.00 86.69 119 LYS A N 1
ATOM 952 C CA . LYS A 1 119 ? -10.310 -9.580 15.462 1.00 86.69 119 LYS A CA 1
ATOM 953 C C . LYS A 1 119 ? -8.945 -10.111 15.893 1.00 86.69 119 LYS A C 1
ATOM 955 O O . LYS A 1 119 ? -8.602 -11.258 15.596 1.00 86.69 119 LYS A O 1
ATOM 960 N N . GLY A 1 120 ? -8.157 -9.269 16.563 1.00 82.44 120 GLY A N 1
ATOM 961 C CA . GLY A 1 120 ? -6.715 -9.500 16.693 1.00 82.44 120 GLY A CA 1
ATOM 962 C C . GLY A 1 120 ? -6.068 -9.529 15.305 1.00 82.44 120 GLY A C 1
ATOM 963 O O . GLY A 1 120 ? -6.349 -8.661 14.488 1.00 82.44 120 GLY A O 1
ATOM 964 N N . ASP A 1 121 ? -5.292 -10.570 15.006 1.00 79.75 121 ASP A N 1
ATOM 965 C CA . ASP A 1 121 ? -4.581 -10.713 13.722 1.00 79.75 121 ASP A CA 1
ATOM 966 C C . ASP A 1 121 ? -5.350 -11.520 12.656 1.00 79.75 121 ASP A C 1
ATOM 968 O O . ASP A 1 121 ? -4.770 -11.976 11.670 1.00 79.75 121 ASP A O 1
ATOM 972 N N . LYS A 1 122 ? -6.655 -11.767 12.846 1.00 82.06 122 LYS A N 1
ATOM 973 C CA . LYS A 1 122 ? -7.476 -12.554 11.907 1.00 82.06 122 LYS A CA 1
ATOM 974 C C . LYS A 1 122 ? -8.525 -11.698 11.213 1.00 82.06 122 LYS A C 1
ATOM 976 O O . LYS A 1 122 ? -9.332 -11.071 11.896 1.00 82.06 122 LYS A O 1
ATOM 981 N N . GLU A 1 123 ? -8.540 -11.749 9.879 1.00 87.62 123 GLU A N 1
ATOM 982 C CA . GLU A 1 123 ? -9.606 -11.171 9.050 1.00 87.62 123 GLU A CA 1
ATOM 983 C C . GLU A 1 123 ? -10.926 -11.898 9.355 1.00 87.62 123 GLU A C 1
ATOM 985 O O . GLU A 1 123 ? -10.963 -13.131 9.430 1.00 87.62 123 GLU A O 1
ATOM 990 N N . VAL A 1 124 ? -11.995 -11.137 9.581 1.00 91.12 124 VAL A N 1
ATOM 991 C CA . VAL A 1 124 ? -13.336 -11.644 9.896 1.00 91.12 124 VAL A CA 1
ATOM 992 C C . VAL A 1 124 ? -14.382 -10.911 9.064 1.00 91.12 124 VAL A C 1
ATOM 994 O O . VAL A 1 124 ? -14.205 -9.750 8.717 1.00 91.12 124 VAL A O 1
ATOM 997 N N . ASP A 1 125 ? -15.510 -11.565 8.791 1.00 88.69 125 ASP A N 1
ATOM 998 C CA . ASP A 1 125 ? -16.608 -10.936 8.043 1.00 88.69 125 ASP A CA 1
ATOM 999 C C . ASP A 1 125 ? -17.490 -10.029 8.922 1.00 88.69 125 ASP A C 1
ATOM 1001 O O . ASP A 1 125 ? -18.235 -9.196 8.410 1.00 88.69 125 ASP A O 1
ATOM 1005 N N . GLN A 1 126 ? -17.438 -10.193 10.251 1.00 89.81 126 GLN A N 1
ATOM 1006 C CA . GLN A 1 126 ? -18.258 -9.433 11.197 1.00 89.81 126 GLN A CA 1
ATOM 1007 C C . GLN A 1 126 ? -17.603 -9.305 12.580 1.00 89.81 126 GLN A C 1
ATOM 1009 O O . GLN A 1 126 ? -16.893 -10.208 13.028 1.00 89.81 126 GLN A O 1
ATOM 1014 N N . LEU A 1 127 ? -17.918 -8.208 13.273 1.00 89.25 127 LEU A N 1
ATOM 1015 C CA . LEU A 1 127 ? -17.627 -7.972 14.690 1.00 89.25 127 LEU A CA 1
ATOM 1016 C C . LEU A 1 127 ? -18.946 -7.754 15.438 1.00 89.25 127 LEU A C 1
ATOM 1018 O O . LEU A 1 127 ? -19.824 -7.040 14.954 1.00 89.25 127 LEU A O 1
ATOM 1022 N N . ASN A 1 128 ? -19.097 -8.368 16.610 1.00 87.88 128 ASN A N 1
ATOM 1023 C CA . ASN A 1 128 ? -20.289 -8.226 17.444 1.00 87.88 128 ASN A CA 1
ATOM 1024 C C . ASN A 1 128 ? -20.112 -7.122 18.492 1.00 87.88 128 ASN A C 1
ATOM 1026 O O . ASN A 1 128 ? -18.999 -6.747 18.858 1.00 87.88 128 ASN A O 1
ATOM 1030 N N . SER A 1 129 ? -21.233 -6.633 19.025 1.00 87.88 129 SER A N 1
ATOM 1031 C CA . SER A 1 129 ? -21.223 -5.647 20.108 1.00 87.88 129 SER A CA 1
ATOM 1032 C C . SER A 1 129 ? -20.401 -6.140 21.304 1.00 87.88 129 SER A C 1
ATOM 1034 O O . SER A 1 129 ? -20.643 -7.230 21.822 1.00 87.88 129 SER A O 1
ATOM 1036 N N . GLY A 1 130 ? -19.471 -5.304 21.768 1.00 88.38 130 GLY A N 1
ATOM 1037 C CA . GLY A 1 130 ? -18.567 -5.608 22.880 1.00 88.38 130 GLY A CA 1
ATOM 1038 C C . GLY A 1 130 ? -17.286 -6.347 22.483 1.00 88.38 130 GLY A C 1
ATOM 1039 O O . GLY A 1 130 ? -16.465 -6.618 23.355 1.00 88.38 130 GLY A O 1
ATOM 1040 N N . GLU A 1 131 ? -17.095 -6.675 21.203 1.00 89.50 131 GLU A N 1
ATOM 1041 C CA . GLU A 1 131 ? -15.832 -7.227 20.713 1.00 89.50 131 GLU A CA 1
ATOM 1042 C C . GLU A 1 131 ? -14.860 -6.113 20.316 1.00 89.50 131 GLU A C 1
ATOM 1044 O O . GLU A 1 131 ? -15.225 -5.168 19.618 1.00 89.50 131 GLU A O 1
ATOM 1049 N N . GLU A 1 132 ? -13.600 -6.253 20.727 1.00 89.44 132 GLU A N 1
ATOM 1050 C CA . GLU A 1 132 ? -12.507 -5.421 20.228 1.00 89.44 132 GLU A CA 1
ATOM 1051 C C . GLU A 1 132 ? -12.001 -5.963 18.887 1.00 89.44 132 GLU A C 1
ATOM 1053 O O . GLU A 1 132 ? -11.852 -7.176 18.693 1.00 89.44 132 GLU A O 1
ATOM 1058 N N . GLY A 1 133 ? -11.716 -5.051 17.962 1.00 91.62 133 GLY A N 1
ATOM 1059 C CA . GLY A 1 133 ? -11.233 -5.377 16.629 1.00 91.62 133 GLY A CA 1
ATOM 1060 C C . GLY A 1 133 ? -10.589 -4.182 15.938 1.00 91.62 133 GLY A C 1
ATOM 1061 O O . GLY A 1 133 ? -10.495 -3.096 16.506 1.00 91.62 133 GLY A O 1
ATOM 1062 N N . MET A 1 134 ? -10.142 -4.388 14.705 1.00 91.06 134 MET A N 1
ATOM 1063 C CA . MET A 1 134 ? -9.589 -3.342 13.846 1.00 91.06 134 MET A CA 1
ATOM 1064 C C . MET A 1 134 ? -10.455 -3.208 12.597 1.00 91.06 134 MET A C 1
ATOM 1066 O O . MET A 1 134 ? -10.972 -4.198 12.076 1.00 91.06 134 MET A O 1
ATOM 1070 N N . ILE A 1 135 ? -10.596 -1.978 12.112 1.00 91.56 135 ILE A N 1
ATOM 1071 C CA . ILE A 1 135 ? -11.347 -1.654 10.900 1.00 91.56 135 ILE A CA 1
ATOM 1072 C C . ILE A 1 135 ? -10.377 -1.032 9.902 1.00 91.56 135 ILE A C 1
ATOM 1074 O O . ILE A 1 135 ? -9.686 -0.068 10.228 1.00 91.56 135 ILE A O 1
ATOM 1078 N N . ILE A 1 136 ? -10.346 -1.567 8.682 1.00 91.38 136 ILE A N 1
ATOM 1079 C CA . ILE A 1 136 ? -9.623 -0.967 7.559 1.00 91.38 136 ILE A CA 1
ATOM 1080 C C . ILE A 1 136 ? -10.629 -0.225 6.691 1.00 91.38 136 ILE A C 1
ATOM 1082 O O . ILE A 1 136 ? -11.644 -0.794 6.286 1.00 91.38 136 ILE A O 1
ATOM 1086 N N . VAL A 1 137 ? -10.335 1.035 6.386 1.00 92.38 137 VAL A N 1
ATOM 1087 C CA . VAL A 1 137 ? -11.184 1.907 5.568 1.00 92.38 137 VAL A CA 1
ATOM 1088 C C . VAL A 1 137 ? -10.423 2.431 4.356 1.00 92.38 137 VAL A C 1
ATOM 1090 O O . VAL A 1 137 ? -9.193 2.500 4.367 1.00 92.38 137 VAL A O 1
ATOM 1093 N N . ASN A 1 138 ? -11.149 2.810 3.305 1.00 91.19 138 ASN A N 1
ATOM 1094 C CA . ASN A 1 138 ? -10.546 3.405 2.109 1.00 91.19 138 ASN A CA 1
ATOM 1095 C C . ASN A 1 138 ? -10.016 4.826 2.356 1.00 91.19 138 ASN A C 1
ATOM 1097 O O . ASN A 1 138 ? -9.022 5.209 1.752 1.00 91.19 138 ASN A O 1
ATOM 1101 N N . GLN A 1 139 ? -10.655 5.590 3.244 1.00 90.19 139 GLN A N 1
ATOM 1102 C CA . GLN A 1 139 ? -10.249 6.946 3.600 1.00 90.19 139 GLN A CA 1
ATOM 1103 C C . GLN A 1 139 ? -10.605 7.273 5.048 1.00 90.19 139 GLN A C 1
ATOM 1105 O O . GLN A 1 139 ? -11.570 6.732 5.592 1.00 90.19 139 GLN A O 1
ATOM 1110 N N . THR A 1 140 ? -9.823 8.141 5.686 1.00 93.31 140 THR A N 1
ATOM 1111 C CA . THR A 1 140 ? -10.016 8.483 7.098 1.00 93.31 140 THR A CA 1
ATOM 1112 C C . THR A 1 140 ? -9.451 9.859 7.461 1.00 93.31 140 THR A C 1
ATOM 1114 O O . THR A 1 140 ? -8.381 10.227 6.967 1.00 93.31 140 THR A O 1
ATOM 1117 N N . PRO A 1 141 ? -10.116 10.627 8.348 1.00 91.06 141 PRO A N 1
ATOM 1118 C CA . PRO A 1 141 ? -9.523 11.815 8.950 1.00 91.06 141 PRO A CA 1
ATOM 1119 C C . PRO A 1 141 ? -8.615 11.469 10.142 1.00 91.06 141 PRO A C 1
ATOM 1121 O O . PRO A 1 141 ? -7.870 12.329 10.599 1.00 91.06 141 PRO A O 1
ATOM 1124 N N . PHE A 1 142 ? -8.662 10.230 10.648 1.00 90.88 142 PHE A N 1
ATOM 1125 C CA . PHE A 1 142 ? -7.912 9.801 11.826 1.00 90.88 142 PHE A CA 1
ATOM 1126 C C . PHE A 1 142 ? -6.416 9.683 11.536 1.00 90.88 142 PHE A C 1
ATOM 1128 O O . PHE A 1 142 ? -5.996 8.931 10.652 1.00 90.88 142 PHE A O 1
ATOM 1135 N N . TYR A 1 143 ? -5.599 10.399 12.302 1.00 87.12 143 TYR A N 1
ATOM 1136 C CA . TYR A 1 143 ? -4.152 10.307 12.217 1.00 87.12 143 TYR A CA 1
ATOM 1137 C C . TYR A 1 143 ? -3.660 8.996 12.833 1.00 87.12 143 TYR A C 1
ATOM 1139 O O . TYR A 1 143 ? -3.832 8.746 14.026 1.00 87.12 143 TYR A O 1
ATOM 1147 N N . GLY A 1 144 ? -3.024 8.157 12.013 1.00 85.31 144 GLY A N 1
ATOM 1148 C CA . GLY A 1 144 ? -2.342 6.958 12.490 1.00 85.31 144 GLY A CA 1
ATOM 1149 C C . GLY A 1 144 ? -0.994 7.287 13.119 1.00 85.31 144 GLY A C 1
ATOM 1150 O O . GLY A 1 144 ? -0.225 8.062 12.548 1.00 85.31 144 GLY A O 1
ATOM 1151 N N . GLU A 1 145 ? -0.706 6.672 14.268 1.00 79.88 145 GLU A N 1
ATOM 1152 C CA . GLU A 1 145 ? 0.534 6.859 15.023 1.00 79.88 145 GLU A CA 1
ATOM 1153 C C . GLU A 1 145 ? 1.759 6.779 14.101 1.00 79.88 145 GLU A C 1
ATOM 1155 O O . GLU A 1 145 ? 1.986 5.785 13.409 1.00 79.88 145 GLU A O 1
ATOM 1160 N N . SER A 1 146 ? 2.545 7.853 14.071 1.00 69.81 146 SER A N 1
ATOM 1161 C CA . SER A 1 146 ? 3.732 7.968 13.228 1.00 69.81 146 SER A CA 1
ATOM 1162 C C . SER A 1 146 ? 4.661 9.050 13.780 1.00 69.81 146 SER A C 1
ATOM 1164 O O . SER A 1 146 ? 4.223 10.054 14.336 1.00 69.81 146 SER A O 1
ATOM 1166 N N . GLY A 1 147 ? 5.977 8.856 13.644 1.00 60.75 147 GLY A N 1
ATOM 1167 C CA . GLY A 1 147 ? 6.978 9.857 14.045 1.00 60.75 147 GLY A CA 1
ATOM 1168 C C . GLY A 1 147 ? 7.002 10.194 15.545 1.00 60.75 147 GLY A C 1
ATOM 1169 O O . GLY A 1 147 ? 7.473 11.268 15.909 1.00 60.75 147 GLY A O 1
ATOM 1170 N N . GLY A 1 148 ? 6.492 9.303 16.405 1.00 64.81 148 GLY A N 1
ATOM 1171 C CA . GLY A 1 148 ? 6.400 9.505 17.857 1.00 64.81 148 GLY A CA 1
ATOM 1172 C C . GLY A 1 148 ? 5.175 10.303 18.324 1.00 64.81 148 GLY A C 1
ATOM 1173 O O . GLY A 1 148 ? 5.072 10.591 19.515 1.00 64.81 148 GLY A O 1
ATOM 1174 N N . GLN A 1 149 ? 4.258 10.667 17.422 1.00 70.12 149 GLN A N 1
ATOM 1175 C CA . GLN A 1 149 ? 2.966 11.259 17.779 1.00 70.12 149 GLN A CA 1
ATOM 1176 C C . GLN A 1 149 ? 1.924 10.172 18.018 1.00 70.12 149 GLN A C 1
ATOM 1178 O O . GLN A 1 149 ? 1.798 9.271 17.197 1.00 70.12 149 GLN A O 1
ATOM 1183 N N . VAL A 1 150 ? 1.174 10.298 19.116 1.00 76.81 150 VAL A N 1
ATOM 1184 C CA . VAL A 1 150 ? 0.074 9.395 19.486 1.00 76.81 150 VAL A CA 1
ATOM 1185 C C . VAL A 1 150 ? -1.039 9.480 18.438 1.00 76.81 150 VAL A C 1
ATOM 1187 O O . VAL A 1 150 ? -1.384 10.582 18.015 1.00 76.81 150 VAL A O 1
ATOM 1190 N N . GLY A 1 151 ? -1.574 8.327 18.031 1.00 82.62 151 GLY A N 1
ATOM 1191 C CA . GLY A 1 151 ? -2.693 8.250 17.092 1.00 82.62 151 GLY A CA 1
ATOM 1192 C C . GLY A 1 151 ? -3.983 8.864 17.642 1.00 82.62 151 GLY A C 1
ATOM 1193 O O . GLY A 1 151 ? -4.169 8.997 18.857 1.00 82.62 151 GLY A O 1
ATOM 1194 N N . ASP A 1 152 ? -4.879 9.235 16.732 1.00 87.81 152 ASP A N 1
ATOM 1195 C CA . ASP A 1 152 ? -6.155 9.848 17.089 1.00 87.81 152 ASP A CA 1
ATOM 1196 C C . ASP A 1 152 ? -7.127 8.856 17.744 1.00 87.81 152 ASP A C 1
ATOM 1198 O O . ASP A 1 152 ? -7.018 7.636 17.617 1.00 87.81 152 ASP A O 1
ATOM 1202 N N . LYS A 1 153 ? -8.123 9.411 18.439 1.00 90.62 153 LYS A N 1
ATOM 1203 C CA . LYS A 1 153 ? -9.259 8.682 19.011 1.00 90.62 153 LYS A CA 1
ATOM 1204 C C . LYS A 1 153 ? -10.556 9.348 18.597 1.00 90.62 153 LYS A C 1
ATOM 1206 O O . LYS A 1 153 ? -10.591 10.558 18.380 1.00 90.62 153 LYS A O 1
ATOM 1211 N N . GLY A 1 154 ? -11.630 8.579 18.528 1.00 92.38 154 GLY A N 1
ATOM 1212 C CA . GLY A 1 154 ? -12.937 9.100 18.142 1.00 92.38 154 GLY A CA 1
ATOM 1213 C C . GLY A 1 154 ? -13.929 7.987 17.889 1.00 92.38 154 GLY A C 1
ATOM 1214 O O . GLY A 1 154 ? -13.890 6.965 18.563 1.00 92.38 154 GLY A O 1
ATOM 1215 N N . GLU A 1 155 ? -14.839 8.194 16.944 1.00 93.94 155 GLU A N 1
ATOM 1216 C CA . GLU A 1 155 ? -15.968 7.293 16.727 1.00 93.94 155 GLU A CA 1
ATOM 1217 C C . GLU A 1 155 ? -16.220 7.110 15.227 1.00 93.94 155 GLU A C 1
ATOM 1219 O O . GLU A 1 155 ? -16.162 8.070 14.458 1.00 93.94 155 GLU A O 1
ATOM 1224 N N . ILE A 1 156 ? -16.525 5.878 14.819 1.00 93.25 156 ILE A N 1
ATOM 1225 C CA . ILE A 1 156 ? -17.065 5.553 13.495 1.00 93.25 156 ILE A CA 1
ATOM 1226 C C . ILE A 1 156 ? -18.542 5.224 13.685 1.00 93.25 156 ILE A C 1
ATOM 1228 O O . ILE A 1 156 ? -18.895 4.391 14.521 1.00 93.25 156 ILE A O 1
ATOM 1232 N N . ILE A 1 157 ? -19.410 5.879 12.916 1.00 92.06 157 ILE A N 1
ATOM 1233 C CA . ILE A 1 157 ? -20.864 5.760 13.057 1.00 92.06 157 ILE A CA 1
ATOM 1234 C C . ILE A 1 157 ? -21.468 5.380 11.706 1.00 92.06 157 ILE A C 1
ATOM 1236 O O . ILE A 1 157 ? -21.129 5.971 10.683 1.00 92.06 157 ILE A O 1
ATOM 1240 N N . SER A 1 158 ? -22.380 4.407 11.706 1.00 88.12 158 SER A N 1
ATOM 1241 C CA . SER A 1 158 ? -23.172 4.025 10.534 1.00 88.12 158 SER A CA 1
ATOM 1242 C C . SER A 1 158 ? -24.575 3.590 10.962 1.00 88.12 158 SER A C 1
ATOM 1244 O O . SER A 1 158 ? -24.768 2.508 11.513 1.00 88.12 158 SER A O 1
ATOM 1246 N N . GLY A 1 159 ? -25.580 4.443 10.748 1.00 87.56 159 GLY A N 1
ATOM 1247 C CA . GLY A 1 159 ? -26.933 4.196 11.259 1.00 87.56 159 GLY A CA 1
ATOM 1248 C C . GLY A 1 159 ? -26.947 4.085 12.789 1.00 87.56 159 GLY A C 1
ATOM 1249 O O . GLY A 1 159 ? -26.537 5.016 13.475 1.00 87.56 159 GLY A O 1
ATOM 1250 N N . GLU A 1 160 ? -27.409 2.949 13.320 1.00 86.00 160 GLU A N 1
ATOM 1251 C CA . GLU A 1 160 ? -27.380 2.649 14.764 1.00 86.00 160 GLU A CA 1
ATOM 1252 C C . GLU A 1 160 ? -26.056 2.016 15.229 1.00 86.00 160 GLU A C 1
ATOM 1254 O O . GLU A 1 160 ? -25.836 1.843 16.428 1.00 86.00 160 GLU A O 1
ATOM 1259 N N . PHE A 1 161 ? -25.165 1.661 14.299 1.00 86.50 161 PHE A N 1
ATOM 1260 C CA . PHE A 1 161 ? -23.855 1.118 14.629 1.00 86.50 161 PHE A CA 1
ATOM 1261 C C . PHE A 1 161 ? -22.903 2.237 15.048 1.00 86.50 161 PHE A C 1
ATOM 1263 O O . PHE A 1 161 ? -22.761 3.248 14.354 1.00 86.50 161 PHE A O 1
ATOM 1270 N N . LYS A 1 162 ? -22.211 2.012 16.162 1.00 91.88 162 LYS A N 1
ATOM 1271 C CA . LYS A 1 162 ? -21.154 2.873 16.677 1.00 91.88 162 LYS A CA 1
ATOM 1272 C C . LYS A 1 162 ? -19.946 2.019 17.041 1.00 91.88 162 LYS A C 1
ATOM 1274 O O . LYS A 1 162 ? -20.088 0.998 17.711 1.00 91.88 162 LYS A O 1
ATOM 1279 N N . PHE A 1 163 ? -18.775 2.469 16.618 1.00 92.44 163 PHE A N 1
ATOM 1280 C CA . PHE A 1 163 ? -17.495 1.859 16.933 1.00 92.44 163 PHE A CA 1
ATOM 1281 C C . PHE A 1 163 ? -16.569 2.907 17.545 1.00 92.44 163 PHE A C 1
ATOM 1283 O O . PHE A 1 163 ? -16.265 3.917 16.906 1.00 92.44 163 PHE A O 1
ATOM 1290 N N . ASP A 1 164 ? -16.129 2.666 18.777 1.00 93.94 164 ASP A N 1
ATOM 1291 C CA . ASP A 1 164 ? -15.211 3.556 19.482 1.00 93.94 164 ASP A CA 1
ATOM 1292 C C . ASP A 1 164 ? -13.772 3.295 19.013 1.00 93.94 164 ASP A C 1
ATOM 1294 O O . ASP A 1 164 ? -13.216 2.210 19.182 1.00 93.94 164 ASP A O 1
ATOM 1298 N N . VAL A 1 165 ? -13.155 4.308 18.409 1.00 93.12 165 VAL A N 1
ATOM 1299 C CA . VAL A 1 165 ? -11.771 4.269 17.936 1.00 93.12 165 VAL A CA 1
ATOM 1300 C C . VAL A 1 165 ? -10.849 4.595 19.106 1.00 93.12 165 VAL A C 1
ATOM 1302 O O . VAL A 1 165 ? -10.725 5.749 19.526 1.00 93.12 165 VAL A O 1
ATOM 1305 N N . LEU A 1 166 ? -10.208 3.558 19.646 1.00 89.44 166 LEU A N 1
ATOM 1306 C CA . LEU A 1 166 ? -9.305 3.664 20.796 1.00 89.44 166 LEU A CA 1
ATOM 1307 C C . LEU A 1 166 ? -7.859 3.994 20.412 1.00 89.44 166 LEU A C 1
ATOM 1309 O O . LEU A 1 166 ? -7.135 4.559 21.236 1.00 89.44 166 LEU A O 1
ATOM 1313 N N . ASP A 1 167 ? -7.450 3.601 19.207 1.00 88.31 167 ASP A N 1
ATOM 1314 C CA . ASP A 1 167 ? -6.106 3.766 18.660 1.00 88.31 167 ASP A CA 1
ATOM 1315 C C . ASP A 1 167 ? -6.145 3.657 17.129 1.00 88.31 167 ASP A C 1
ATOM 1317 O O . ASP A 1 167 ? -7.021 2.994 16.565 1.00 88.31 167 ASP A O 1
ATOM 1321 N N . VAL A 1 168 ? -5.185 4.292 16.457 1.00 89.06 168 VAL A N 1
ATOM 1322 C CA . VAL A 1 168 ? -5.067 4.304 14.996 1.00 89.06 168 VAL A CA 1
ATOM 1323 C C . VAL A 1 168 ? -3.611 4.037 14.648 1.00 89.06 168 VAL A C 1
ATOM 1325 O O . VAL A 1 168 ? -2.714 4.782 15.045 1.00 89.06 168 VAL A O 1
ATOM 1328 N N . LYS A 1 169 ? -3.362 2.975 13.880 1.00 84.06 169 LYS A N 1
ATOM 1329 C CA . LYS A 1 169 ? -2.018 2.596 13.433 1.00 84.06 169 LYS A CA 1
ATOM 1330 C C . LYS A 1 169 ? -1.837 2.884 11.953 1.00 84.06 169 LYS A C 1
ATOM 1332 O O . LYS A 1 169 ? -2.735 2.639 11.152 1.00 84.06 169 LYS A O 1
ATOM 1337 N N . LYS A 1 170 ? -0.650 3.375 11.597 1.00 78.56 170 LYS A N 1
ATOM 1338 C CA . LYS A 1 170 ? -0.199 3.499 10.212 1.00 78.56 170 LYS A CA 1
ATOM 1339 C C . LYS A 1 170 ? 0.886 2.453 9.959 1.00 78.56 170 LYS A C 1
ATOM 1341 O O . LYS A 1 170 ? 2.014 2.632 10.412 1.00 78.56 170 LYS A O 1
ATOM 1346 N N . ASN A 1 171 ? 0.520 1.390 9.245 1.00 66.00 171 ASN A N 1
ATOM 1347 C CA . ASN A 1 171 ? 1.410 0.291 8.856 1.00 66.00 171 ASN A CA 1
ATOM 1348 C C . ASN A 1 171 ? 1.812 0.397 7.379 1.00 66.00 171 ASN A C 1
ATOM 1350 O O . ASN A 1 171 ? 0.966 0.812 6.554 1.00 66.00 171 ASN A O 1
#

Foldseek 3Di:
DVVVVVVVLQVVLVVLLVVQVVVDDAERELVSLLCSCPVSVHDSVVSQVVQVVVNHYYPVVRVVVVVVVVVVVCLVPDPDPPDSVLSVLVVVVCVVLPDAAADLVPDQDDDWDFPFKAQVSDTDPDDDPPGDIDTDTNYHSWAADDPNDFTDWDWDDDPPDIDTRPGHHDD